Protein AF-A0A6A6R5G8-F1 (afdb_monomer_lite)

Foldseek 3Di:
DDDDQDDLVCLVVLQAFLLGGPPDPPPPPPDPVCPRRSGRDHSVCSQQVDPPHPDADPVPHPVVVQVVDDPVPHFFDPVLLVVVCVVQLVVLVPDDPVCSVVSVVCPDPVNSRVVRVVVVVVCCVCQPVVSVNVPPDDDPPPDDPPDDDDDDDDDDDDDDDDDD

Secondary structure (DSSP, 8-state):
-PPPPPPHHHHHTT-EETTEE---GGG----GGGTTTTSBPPHHHHHHSSTTPPP--SSS-GGGGGGG--GGGPPPPHHHHHHHHHHHHHHHHHS-HHHHHHHHHTS-HHHHHHHHHHHHHHHHHHH-TTSTTTTS----------------------------

InterPro domains:
  IPR022793 RNA polymerase I-specific transcription initiation factor Rrn10 [PF05234] (75-127)
  IPR022793 RNA polymerase I-specific transcription initiation factor Rrn10 [PTHR28054] (2-143)

Organism: NCBI:txid390894

Radius of gyration: 32.47 Å; chains: 1; bounding box: 85×97×60 Å

Structure (mmCIF, N/CA/C/O backbone):
data_AF-A0A6A6R5G8-F1
#
_entry.id   AF-A0A6A6R5G8-F1
#
loop_
_atom_site.group_PDB
_atom_site.id
_atom_site.type_symbol
_atom_site.label_atom_id
_atom_site.label_alt_id
_atom_site.label_comp_id
_atom_site.label_asym_id
_atom_site.label_entity_id
_atom_site.label_seq_id
_atom_site.pdbx_PDB_ins_code
_atom_site.Cartn_x
_atom_site.Cartn_y
_atom_site.Cartn_z
_atom_site.occupancy
_atom_site.B_iso_or_equiv
_atom_site.auth_seq_id
_atom_site.auth_comp_id
_atom_site.auth_asym_id
_atom_site.auth_atom_id
_atom_site.pdbx_PDB_model_num
ATOM 1 N N . MET A 1 1 ? 31.074 -1.886 -13.622 1.00 46.88 1 MET A N 1
ATOM 2 C CA . MET A 1 1 ? 29.634 -2.242 -13.643 1.00 46.88 1 MET A CA 1
ATOM 3 C C . MET A 1 1 ? 29.044 -2.024 -12.253 1.00 46.88 1 MET A C 1
ATOM 5 O O . MET A 1 1 ? 29.533 -2.622 -11.303 1.00 46.88 1 MET A O 1
ATOM 9 N N . ARG A 1 2 ? 28.052 -1.137 -12.105 1.00 58.53 2 ARG A N 1
ATOM 10 C CA . ARG A 1 2 ? 27.391 -0.841 -10.820 1.00 58.53 2 ARG A CA 1
ATOM 11 C C . ARG A 1 2 ? 26.361 -1.940 -10.532 1.00 58.53 2 ARG A C 1
ATOM 13 O O . ARG A 1 2 ? 25.436 -2.115 -11.317 1.00 58.53 2 ARG A O 1
ATOM 20 N N . LYS A 1 3 ? 26.533 -2.703 -9.449 1.00 66.06 3 LYS A N 1
ATOM 21 C CA . LYS A 1 3 ? 25.551 -3.721 -9.035 1.00 66.06 3 LYS A CA 1
ATOM 22 C C . LYS A 1 3 ? 24.295 -3.011 -8.507 1.00 66.06 3 LYS A C 1
ATOM 24 O O . LYS A 1 3 ? 24.414 -2.100 -7.686 1.00 66.06 3 LYS A O 1
ATOM 29 N N . ARG A 1 4 ? 23.107 -3.385 -9.002 1.00 78.44 4 ARG A N 1
ATOM 30 C CA . ARG A 1 4 ? 21.819 -2.863 -8.509 1.00 78.44 4 ARG A CA 1
ATOM 31 C C . ARG A 1 4 ? 21.686 -3.219 -7.025 1.00 78.44 4 ARG A C 1
ATOM 33 O O . ARG A 1 4 ? 21.938 -4.360 -6.651 1.00 78.44 4 ARG A O 1
ATOM 40 N N . ARG A 1 5 ? 21.314 -2.248 -6.187 1.00 80.31 5 ARG A N 1
ATOM 41 C CA . ARG A 1 5 ? 21.006 -2.497 -4.770 1.00 80.31 5 ARG A CA 1
ATOM 42 C C . ARG A 1 5 ? 19.589 -3.060 -4.672 1.00 80.31 5 ARG A C 1
ATOM 44 O O . ARG A 1 5 ? 18.698 -2.555 -5.354 1.00 80.31 5 ARG A O 1
ATOM 51 N N . ALA A 1 6 ? 19.413 -4.100 -3.861 1.00 81.31 6 ALA A N 1
ATOM 52 C CA . ALA A 1 6 ? 18.096 -4.613 -3.499 1.00 81.31 6 ALA A CA 1
ATOM 53 C C . ALA A 1 6 ? 17.274 -3.507 -2.832 1.00 81.31 6 ALA A C 1
ATOM 55 O O . ALA A 1 6 ? 17.795 -2.783 -1.982 1.00 81.31 6 ALA A O 1
ATOM 56 N N . THR A 1 7 ? 16.019 -3.358 -3.248 1.00 84.38 7 THR A N 1
ATOM 57 C CA . THR A 1 7 ? 15.066 -2.443 -2.613 1.00 84.38 7 THR A CA 1
ATOM 58 C C . THR A 1 7 ? 14.120 -3.217 -1.698 1.00 84.38 7 THR A C 1
ATOM 60 O O . THR A 1 7 ? 13.998 -4.439 -1.799 1.00 84.38 7 THR A O 1
ATOM 63 N N . LEU A 1 8 ? 13.406 -2.500 -0.826 1.00 83.19 8 LEU A N 1
ATOM 64 C CA . LEU A 1 8 ? 12.354 -3.084 0.010 1.00 83.19 8 LEU A CA 1
ATOM 65 C C . LEU A 1 8 ? 11.291 -3.804 -0.836 1.00 83.19 8 LEU A C 1
ATOM 67 O O . LEU A 1 8 ? 10.851 -4.896 -0.493 1.00 83.19 8 LEU A O 1
ATOM 71 N N . TYR A 1 9 ? 10.942 -3.228 -1.989 1.00 82.88 9 TYR A N 1
ATOM 72 C CA . TYR A 1 9 ? 10.008 -3.829 -2.939 1.00 82.88 9 TYR A CA 1
ATOM 73 C C . TYR A 1 9 ? 10.505 -5.178 -3.477 1.00 82.88 9 TYR A C 1
ATOM 75 O O . TYR A 1 9 ? 9.740 -6.138 -3.591 1.00 82.88 9 TYR A O 1
ATOM 83 N N . ASP A 1 10 ? 11.802 -5.287 -3.779 1.00 87.19 10 ASP A N 1
ATOM 84 C CA . ASP A 1 10 ? 12.384 -6.552 -4.226 1.00 87.19 10 ASP A CA 1
ATOM 85 C C . ASP A 1 10 ? 12.307 -7.625 -3.112 1.00 87.19 10 ASP A C 1
ATOM 87 O O . ASP A 1 10 ? 12.121 -8.805 -3.410 1.00 87.19 10 ASP A O 1
ATOM 91 N N . ALA A 1 11 ? 12.382 -7.231 -1.834 1.00 88.12 11 ALA A N 1
ATOM 92 C CA . ALA A 1 11 ? 12.198 -8.127 -0.686 1.00 88.12 11 ALA A CA 1
ATOM 93 C C . ALA A 1 11 ? 10.739 -8.595 -0.544 1.00 88.12 11 ALA A C 1
ATOM 95 O O . ALA A 1 11 ? 10.478 -9.793 -0.461 1.00 88.12 11 ALA A O 1
ATOM 96 N N . VAL A 1 12 ? 9.781 -7.659 -0.597 1.00 85.25 12 VAL A N 1
ATOM 97 C CA . VAL A 1 12 ? 8.334 -7.944 -0.509 1.00 85.25 12 VAL A CA 1
ATOM 98 C C . VAL A 1 12 ? 7.880 -8.881 -1.632 1.00 85.25 12 VAL A C 1
ATOM 100 O O . VAL A 1 12 ? 7.082 -9.785 -1.412 1.00 85.25 12 VAL A O 1
ATOM 103 N N . THR A 1 13 ? 8.438 -8.721 -2.832 1.00 84.75 13 THR A N 1
ATOM 104 C CA . THR A 1 13 ? 8.148 -9.594 -3.982 1.00 84.75 13 THR A CA 1
ATOM 105 C C . THR A 1 13 ? 8.911 -10.926 -3.959 1.00 84.75 13 THR A C 1
ATOM 107 O O . THR A 1 13 ? 8.787 -11.722 -4.892 1.00 84.75 13 THR A O 1
ATOM 110 N N . GLY A 1 14 ? 9.712 -11.184 -2.919 1.00 84.50 14 GLY A N 1
ATOM 111 C CA . GLY A 1 14 ? 10.485 -12.415 -2.747 1.00 84.50 14 GLY A CA 1
ATOM 112 C C . GLY A 1 14 ? 11.642 -12.579 -3.737 1.00 84.50 14 GLY A C 1
ATOM 113 O O . GLY A 1 14 ? 12.091 -13.700 -3.976 1.00 84.50 14 GLY A O 1
ATOM 114 N N . ARG A 1 15 ? 12.115 -11.480 -4.339 1.00 84.50 15 ARG A N 1
ATOM 115 C CA . ARG A 1 15 ? 13.158 -11.467 -5.380 1.00 84.50 15 ARG A CA 1
ATOM 116 C C . ARG A 1 15 ? 14.579 -11.352 -4.832 1.00 84.50 15 ARG A C 1
ATOM 118 O O . ARG A 1 15 ? 15.533 -11.319 -5.610 1.00 84.50 15 ARG A O 1
ATOM 125 N N . VAL A 1 16 ? 14.734 -11.257 -3.516 1.00 87.06 16 VAL A N 1
ATOM 126 C CA . VAL A 1 16 ? 16.022 -11.043 -2.846 1.00 87.06 16 VAL A CA 1
ATOM 127 C C . VAL A 1 16 ? 16.235 -12.145 -1.828 1.00 87.06 16 VAL A C 1
ATOM 129 O O . VAL A 1 16 ? 15.343 -12.473 -1.055 1.00 87.06 16 VAL A O 1
ATOM 132 N N . THR A 1 17 ? 17.432 -12.709 -1.839 1.00 85.69 17 THR A N 1
ATOM 133 C CA . THR A 1 17 ? 17.903 -13.738 -0.912 1.00 85.69 17 THR A CA 1
ATOM 134 C C . THR A 1 17 ? 19.267 -13.321 -0.375 1.00 85.69 17 THR A C 1
ATOM 136 O O . THR A 1 17 ? 19.875 -12.380 -0.892 1.00 85.69 17 THR A O 1
ATOM 139 N N . ASP A 1 18 ? 19.780 -14.036 0.621 1.00 78.75 18 ASP A N 1
ATOM 140 C CA . ASP A 1 18 ? 21.135 -13.812 1.140 1.00 78.75 18 ASP A CA 1
ATOM 141 C C . ASP A 1 18 ? 22.212 -14.023 0.054 1.00 78.75 18 ASP A C 1
ATOM 143 O O . ASP A 1 18 ? 23.212 -13.313 -0.012 1.00 78.75 18 ASP A O 1
ATOM 147 N N . ALA A 1 19 ? 21.948 -14.925 -0.901 1.00 75.75 19 ALA A N 1
ATOM 148 C CA . ALA A 1 19 ? 22.789 -15.145 -2.080 1.00 75.75 19 ALA A CA 1
ATOM 149 C C . ALA A 1 19 ? 22.674 -14.046 -3.165 1.00 75.75 19 ALA A C 1
ATOM 151 O O . ALA A 1 19 ? 23.368 -14.111 -4.184 1.00 75.75 19 ALA A O 1
ATOM 152 N N . GLY A 1 20 ? 21.812 -13.041 -2.973 1.00 78.25 20 GLY A N 1
ATOM 153 C CA . GLY A 1 20 ? 21.559 -11.947 -3.911 1.00 78.25 20 GLY A CA 1
ATOM 154 C C . GLY A 1 20 ? 20.177 -12.002 -4.571 1.00 78.25 20 GLY A C 1
ATOM 155 O O . GLY A 1 20 ? 19.236 -12.608 -4.054 1.00 78.25 20 GLY A O 1
ATOM 156 N N . PHE A 1 21 ? 20.035 -11.330 -5.718 1.00 81.00 21 PHE A N 1
ATOM 157 C CA . PHE A 1 21 ? 18.788 -11.333 -6.490 1.00 81.00 21 PHE A CA 1
ATOM 158 C C . PHE A 1 21 ? 18.485 -12.730 -7.041 1.00 81.00 21 PHE A C 1
ATOM 160 O O . PHE A 1 21 ? 19.355 -13.376 -7.625 1.00 81.00 21 PHE A O 1
ATOM 167 N N . THR A 1 22 ? 17.237 -13.175 -6.916 1.00 73.94 22 THR A N 1
ATOM 168 C CA . THR A 1 22 ? 16.779 -14.439 -7.495 1.00 73.94 22 THR A CA 1
ATOM 169 C C . THR A 1 22 ? 16.683 -14.292 -9.013 1.00 73.94 22 THR A C 1
ATOM 171 O O . THR A 1 22 ? 15.678 -13.818 -9.542 1.00 73.94 22 THR A O 1
ATOM 174 N N . VAL A 1 23 ? 17.738 -14.675 -9.728 1.00 62.03 23 VAL A N 1
ATOM 175 C CA . VAL A 1 23 ? 17.725 -14.776 -11.191 1.00 62.03 23 VAL A CA 1
ATOM 176 C C . VAL A 1 23 ? 17.304 -16.201 -11.545 1.00 62.03 23 VAL A C 1
ATOM 178 O O . VAL A 1 23 ? 18.119 -17.115 -11.536 1.00 62.03 23 VAL A O 1
ATOM 181 N N . ASP A 1 24 ? 16.005 -16.372 -11.788 1.00 56.06 24 ASP A N 1
ATOM 182 C CA . ASP A 1 24 ? 15.333 -17.600 -12.221 1.00 56.06 24 ASP A CA 1
ATOM 183 C C . ASP A 1 24 ? 15.436 -18.854 -11.333 1.00 56.06 24 ASP A C 1
ATOM 185 O O . ASP A 1 24 ? 16.475 -19.281 -10.832 1.00 56.06 24 ASP A O 1
ATOM 189 N N . LYS A 1 25 ? 14.296 -19.547 -11.211 1.00 52.12 25 LYS A N 1
ATOM 190 C CA . LYS A 1 25 ? 14.141 -20.809 -10.461 1.00 52.12 25 LYS A CA 1
ATOM 191 C C . LYS A 1 25 ? 15.023 -21.960 -10.993 1.00 52.12 25 LYS A C 1
ATOM 193 O O . LYS A 1 25 ? 15.099 -22.999 -10.338 1.00 52.12 25 LYS A O 1
ATOM 198 N N . ALA A 1 26 ? 15.676 -21.792 -12.146 1.00 49.97 26 ALA A N 1
ATOM 199 C CA . ALA A 1 26 ? 16.344 -22.848 -12.906 1.00 49.97 26 ALA A CA 1
ATOM 200 C C . ALA A 1 26 ? 17.747 -23.238 -12.401 1.00 49.97 26 ALA A C 1
ATOM 202 O O . ALA A 1 26 ? 18.229 -24.316 -12.737 1.00 49.97 26 ALA A O 1
ATOM 203 N N . THR A 1 27 ? 18.405 -22.425 -11.566 1.00 51.84 27 THR A N 1
ATOM 204 C CA . THR A 1 27 ? 19.783 -22.701 -11.100 1.00 51.84 27 THR A CA 1
ATOM 205 C C . THR A 1 27 ? 19.877 -23.075 -9.617 1.00 51.84 27 THR A C 1
ATOM 207 O O . THR A 1 27 ? 20.955 -23.004 -9.025 1.00 51.84 27 THR A O 1
ATOM 210 N N . ARG A 1 28 ? 18.771 -23.534 -9.002 1.00 55.47 28 ARG A N 1
ATOM 211 C CA . ARG A 1 28 ? 18.766 -24.069 -7.627 1.00 55.47 28 ARG A CA 1
ATOM 212 C C . ARG A 1 28 ? 19.681 -25.296 -7.539 1.00 55.47 28 ARG A C 1
ATOM 214 O O . ARG A 1 28 ? 19.262 -26.423 -7.804 1.00 55.47 28 ARG A O 1
ATOM 221 N N . ARG A 1 29 ? 20.950 -25.090 -7.173 1.00 52.44 29 ARG A N 1
ATOM 222 C CA . ARG A 1 29 ? 21.890 -26.182 -6.904 1.00 52.44 29 ARG A CA 1
ATOM 223 C C . ARG A 1 29 ? 21.343 -27.017 -5.743 1.00 52.44 29 ARG A C 1
ATOM 225 O O . ARG A 1 29 ? 21.059 -26.490 -4.674 1.00 52.44 29 ARG A O 1
ATOM 232 N N . LYS A 1 30 ? 21.211 -28.327 -5.973 1.00 49.12 30 LYS A N 1
ATOM 233 C CA . LYS A 1 30 ? 20.718 -29.372 -5.051 1.00 49.12 30 LYS A CA 1
ATOM 234 C C . LYS A 1 30 ? 21.620 -29.607 -3.818 1.00 49.12 30 LYS A C 1
ATOM 236 O O . LYS A 1 30 ? 21.701 -30.732 -3.336 1.00 49.12 30 LYS A O 1
ATOM 241 N N . HIS A 1 31 ? 22.323 -28.598 -3.300 1.00 49.19 31 HIS A N 1
ATOM 242 C CA . HIS A 1 31 ? 23.130 -28.775 -2.093 1.00 49.19 31 HIS A CA 1
ATOM 243 C C . HIS A 1 31 ? 22.279 -28.502 -0.846 1.00 49.19 31 HIS A C 1
ATOM 245 O O . HIS A 1 31 ? 21.663 -27.449 -0.707 1.00 49.19 31 HIS A O 1
ATOM 251 N N . ARG A 1 32 ? 22.195 -29.495 0.044 1.00 49.31 32 ARG A N 1
ATOM 252 C CA . ARG A 1 32 ? 21.288 -29.524 1.205 1.00 49.31 32 ARG A CA 1
ATOM 253 C C . ARG A 1 32 ? 21.610 -28.445 2.250 1.00 49.31 32 ARG A C 1
ATOM 255 O O . ARG A 1 32 ? 20.688 -28.028 2.947 1.00 49.31 32 ARG A O 1
ATOM 262 N N . ASP A 1 33 ? 22.847 -27.947 2.265 1.00 54.09 33 ASP A N 1
ATOM 263 C CA . ASP A 1 33 ? 23.338 -26.975 3.256 1.00 54.09 33 ASP A CA 1
ATOM 264 C C . ASP A 1 33 ? 23.171 -25.502 2.849 1.00 54.09 33 ASP A C 1
ATOM 266 O O . ASP A 1 33 ? 23.384 -24.614 3.663 1.00 54.09 33 ASP A O 1
ATOM 270 N N . THR A 1 34 ? 22.734 -25.203 1.620 1.00 57.03 34 THR A N 1
ATOM 271 C CA . THR A 1 34 ? 22.503 -23.818 1.154 1.00 57.03 34 THR A CA 1
ATOM 272 C C . THR A 1 34 ? 21.029 -23.407 1.161 1.00 57.03 34 THR A C 1
ATOM 274 O O . THR A 1 34 ? 20.682 -22.341 0.657 1.00 57.03 34 THR A O 1
ATOM 277 N N . LYS A 1 35 ? 20.132 -24.210 1.754 1.00 58.72 35 LYS A N 1
ATOM 278 C CA . LYS A 1 35 ? 18.683 -23.925 1.770 1.00 58.72 35 LYS A CA 1
ATOM 279 C C . LYS A 1 35 ? 18.335 -22.566 2.389 1.00 58.72 35 LYS A C 1
ATOM 281 O O . LYS A 1 35 ? 17.419 -21.918 1.896 1.00 58.72 35 LYS A O 1
ATOM 286 N N . GLN A 1 36 ? 19.070 -22.130 3.416 1.00 61.75 36 GLN A N 1
ATOM 287 C CA . GLN A 1 36 ? 18.886 -20.807 4.030 1.00 61.75 36 GLN A CA 1
ATOM 288 C C . GLN A 1 36 ? 19.342 -19.663 3.116 1.00 61.75 36 GLN A C 1
ATOM 290 O O . GLN A 1 36 ? 18.650 -18.656 3.032 1.00 61.75 36 GLN A O 1
ATOM 295 N N . ALA A 1 37 ? 20.436 -19.834 2.367 1.00 62.91 37 ALA A N 1
ATOM 296 C CA . ALA A 1 37 ? 20.972 -18.785 1.497 1.00 62.91 37 ALA A CA 1
ATOM 297 C C . ALA A 1 37 ? 20.041 -18.431 0.319 1.00 62.91 37 ALA A C 1
ATOM 299 O O . ALA A 1 37 ? 20.140 -17.342 -0.242 1.00 62.91 37 ALA A O 1
ATOM 300 N N . TYR A 1 38 ? 19.131 -19.343 -0.042 1.00 68.38 38 TYR A N 1
ATOM 301 C CA . TYR A 1 38 ? 18.130 -19.158 -1.098 1.00 68.38 38 TYR A CA 1
ATOM 302 C C . TYR A 1 38 ? 16.718 -18.867 -0.570 1.00 68.38 38 TYR A C 1
ATOM 304 O O . TYR A 1 38 ? 15.782 -18.772 -1.369 1.00 68.38 38 TYR A O 1
ATOM 312 N N . ALA A 1 39 ? 16.537 -18.758 0.749 1.00 81.19 39 ALA A N 1
ATOM 313 C CA . ALA A 1 39 ? 15.269 -18.317 1.312 1.00 81.19 39 ALA A CA 1
ATOM 314 C C . ALA A 1 39 ? 15.082 -16.817 1.015 1.00 81.19 39 ALA A C 1
ATOM 316 O O . ALA A 1 39 ? 16.038 -16.052 1.187 1.00 81.19 39 ALA A O 1
ATOM 317 N N . PRO A 1 40 ? 13.895 -16.384 0.545 1.00 85.50 40 PRO A N 1
ATOM 318 C CA . PRO A 1 40 ? 13.612 -14.967 0.367 1.00 85.50 40 PRO A CA 1
ATOM 319 C C . PRO A 1 40 ? 13.823 -14.208 1.675 1.00 85.50 40 PRO A C 1
ATOM 321 O O . PRO A 1 40 ? 13.292 -14.607 2.712 1.00 85.50 40 PRO A O 1
ATOM 324 N N . LEU A 1 41 ? 14.608 -13.134 1.616 1.00 87.31 41 LEU A N 1
ATOM 325 C CA . LEU A 1 41 ? 14.818 -12.253 2.756 1.00 87.31 41 LEU A CA 1
ATOM 326 C C . LEU A 1 41 ? 13.532 -11.491 3.051 1.00 87.31 41 LEU A C 1
ATOM 328 O O . LEU A 1 41 ? 12.864 -10.989 2.142 1.00 87.31 41 LEU A O 1
ATOM 332 N N . ARG A 1 42 ? 13.210 -11.372 4.336 1.00 87.06 42 ARG A N 1
ATOM 333 C CA . ARG A 1 42 ? 12.096 -10.540 4.783 1.00 87.06 42 ARG A CA 1
ATOM 334 C C . ARG A 1 42 ? 12.423 -9.055 4.582 1.00 87.06 42 ARG A C 1
ATOM 336 O O . ARG A 1 42 ? 13.599 -8.681 4.553 1.00 87.06 42 ARG A O 1
ATOM 343 N N . PRO A 1 43 ? 11.409 -8.179 4.506 1.00 87.56 43 PRO A N 1
ATOM 344 C CA . PRO A 1 43 ? 11.652 -6.755 4.298 1.00 87.56 43 PRO A CA 1
ATOM 345 C C . PRO A 1 43 ? 12.476 -6.118 5.431 1.00 87.56 43 PRO A C 1
ATOM 347 O O . PRO A 1 43 ? 13.371 -5.321 5.156 1.00 87.56 43 PRO A O 1
ATOM 350 N N . ASP A 1 44 ? 12.267 -6.531 6.685 1.00 86.75 44 ASP A N 1
ATOM 351 C CA . ASP A 1 44 ? 13.068 -6.058 7.819 1.00 86.75 44 ASP A CA 1
ATOM 352 C C . ASP A 1 44 ? 14.527 -6.534 7.744 1.00 86.75 44 ASP A C 1
ATOM 354 O O . ASP A 1 44 ? 15.448 -5.778 8.040 1.00 86.75 44 ASP A O 1
ATOM 358 N N . GLU A 1 45 ? 14.776 -7.754 7.268 1.00 85.88 45 GLU A N 1
ATOM 359 C CA . GLU A 1 45 ? 16.142 -8.240 7.059 1.00 85.88 45 GLU A CA 1
ATOM 360 C C . GLU A 1 45 ? 16.876 -7.434 5.982 1.00 85.88 45 GLU A C 1
ATOM 362 O O . GLU A 1 45 ? 18.060 -7.150 6.133 1.00 85.88 45 GLU A O 1
ATOM 367 N N . VAL A 1 46 ? 16.190 -7.020 4.914 1.00 85.94 46 VAL A N 1
ATOM 368 C CA . VAL A 1 46 ? 16.794 -6.185 3.862 1.00 85.94 46 VAL A CA 1
ATOM 369 C C . VAL A 1 46 ? 17.118 -4.777 4.366 1.00 85.94 46 VAL A C 1
ATOM 371 O O . VAL A 1 46 ? 18.139 -4.214 3.968 1.00 85.94 46 VAL A O 1
ATOM 374 N N . LEU A 1 47 ? 16.296 -4.220 5.258 1.00 83.50 47 LEU A N 1
ATOM 375 C CA . LEU A 1 47 ? 16.551 -2.915 5.870 1.00 83.50 47 LEU A CA 1
ATOM 376 C C . LEU A 1 47 ? 17.705 -2.963 6.877 1.00 83.50 47 LEU A C 1
ATOM 378 O O . LEU A 1 47 ? 18.564 -2.082 6.854 1.00 83.50 47 LEU A O 1
ATOM 382 N N . TYR A 1 48 ? 17.744 -3.995 7.728 1.00 84.75 48 TYR A N 1
ATOM 383 C CA . TYR A 1 48 ? 18.612 -4.012 8.910 1.00 84.75 48 TYR A CA 1
ATOM 384 C C . TYR A 1 48 ? 19.852 -4.917 8.816 1.00 84.75 48 TYR A C 1
ATOM 386 O O . TYR A 1 48 ? 20.731 -4.807 9.662 1.00 84.75 48 TYR A O 1
ATOM 394 N N . LYS A 1 49 ? 19.997 -5.779 7.796 1.00 79.94 49 LYS A N 1
ATOM 395 C CA . LYS A 1 49 ? 21.246 -6.552 7.583 1.00 79.94 49 LYS A CA 1
ATOM 396 C C . LYS A 1 49 ? 22.321 -5.788 6.800 1.00 79.94 49 LYS A C 1
ATOM 398 O O . LYS A 1 49 ? 23.423 -6.297 6.605 1.00 79.94 49 LYS A O 1
ATOM 403 N N . GLY A 1 50 ? 22.015 -4.592 6.295 1.00 76.56 50 GLY A N 1
ATOM 404 C CA . GLY A 1 50 ? 22.969 -3.790 5.530 1.00 76.56 50 GLY A CA 1
ATOM 405 C C . GLY A 1 50 ? 24.125 -3.276 6.393 1.00 76.56 50 GLY A C 1
ATOM 406 O O . GLY A 1 50 ? 23.931 -2.927 7.549 1.00 76.56 50 GLY A O 1
ATOM 407 N N . SER A 1 51 ? 25.321 -3.131 5.810 1.00 73.69 51 SER A N 1
ATOM 408 C CA . SER A 1 51 ? 26.540 -2.673 6.511 1.00 73.69 51 SER A CA 1
ATOM 409 C C . SER A 1 51 ? 26.466 -1.265 7.130 1.00 73.69 51 SER A C 1
ATOM 411 O O . SER A 1 51 ? 27.421 -0.841 7.764 1.00 73.69 51 SER A O 1
ATOM 413 N N . ASN A 1 52 ? 25.374 -0.529 6.909 1.00 77.00 52 ASN A N 1
ATOM 414 C CA . ASN A 1 52 ? 25.116 0.803 7.464 1.00 77.00 52 ASN A CA 1
ATOM 415 C C . ASN A 1 52 ? 23.684 0.905 8.020 1.00 77.00 52 ASN A C 1
ATOM 417 O O . ASN A 1 52 ? 23.050 1.957 7.932 1.00 77.00 52 ASN A O 1
ATOM 421 N N . ALA A 1 53 ? 23.128 -0.221 8.468 1.00 81.56 53 ALA A N 1
ATOM 422 C CA . ALA A 1 53 ? 21.841 -0.233 9.138 1.00 81.56 53 ALA A CA 1
ATOM 423 C C . ALA A 1 53 ? 21.981 0.380 10.543 1.00 81.56 53 ALA A C 1
ATOM 425 O O . ALA A 1 53 ? 22.960 0.079 11.226 1.00 81.56 53 ALA A O 1
ATOM 426 N N . PRO A 1 54 ? 21.030 1.222 10.981 1.00 81.81 54 PRO A N 1
ATOM 427 C CA . PRO A 1 54 ? 20.962 1.663 12.368 1.00 81.81 54 PRO A CA 1
ATOM 428 C C . PRO A 1 54 ? 20.808 0.477 13.326 1.00 81.81 54 PRO A C 1
ATOM 430 O O . PRO A 1 54 ? 20.148 -0.510 12.985 1.00 81.81 54 PRO A O 1
ATOM 433 N N . ASP A 1 55 ? 21.362 0.608 14.532 1.00 82.69 55 ASP A N 1
ATOM 434 C CA . ASP A 1 55 ? 21.154 -0.366 15.602 1.00 82.69 55 ASP A CA 1
ATOM 435 C C . ASP A 1 55 ? 19.660 -0.467 15.933 1.00 82.69 55 ASP A C 1
ATOM 437 O O . ASP A 1 55 ? 18.978 0.535 16.168 1.00 82.69 55 ASP A O 1
ATOM 441 N N . ARG A 1 56 ? 19.140 -1.697 15.922 1.00 82.31 56 ARG A N 1
ATOM 442 C CA . ARG A 1 56 ? 17.727 -1.990 16.169 1.00 82.31 56 ARG A CA 1
ATOM 443 C C . ARG A 1 56 ? 17.561 -2.500 17.593 1.00 82.31 56 ARG A C 1
ATOM 445 O O . ARG A 1 56 ? 18.040 -3.583 17.922 1.00 82.31 56 ARG A O 1
ATOM 452 N N . PHE A 1 57 ? 16.841 -1.740 18.406 1.00 83.44 57 PHE A N 1
ATOM 453 C CA . PHE A 1 57 ? 16.431 -2.141 19.750 1.00 83.44 57 PHE A CA 1
ATOM 454 C C . PHE A 1 57 ? 14.964 -2.567 19.729 1.00 83.44 57 PHE A C 1
ATOM 456 O O . PHE A 1 57 ? 14.178 -2.030 18.948 1.00 83.44 57 PHE A O 1
ATOM 463 N N . ALA A 1 58 ? 14.588 -3.540 20.560 1.00 80.19 58 ALA A N 1
ATOM 464 C CA . ALA A 1 58 ? 13.218 -4.054 20.584 1.00 80.19 58 ALA A CA 1
ATOM 465 C C . ALA A 1 58 ? 12.220 -2.997 21.090 1.00 80.19 58 ALA A C 1
ATOM 467 O O . ALA A 1 58 ? 11.060 -2.987 20.689 1.00 80.19 58 ALA A O 1
ATOM 468 N N . GLU A 1 59 ? 12.687 -2.094 21.947 1.00 79.69 59 GLU A N 1
ATOM 469 C CA . GLU A 1 59 ? 11.911 -1.051 22.610 1.00 79.69 59 GLU A CA 1
ATOM 470 C C . GLU A 1 59 ? 11.606 0.137 21.687 1.00 79.69 59 GLU A C 1
ATOM 472 O O . GLU A 1 59 ? 10.562 0.771 21.821 1.00 79.69 59 GLU A O 1
ATOM 477 N N . THR A 1 60 ? 12.504 0.443 20.746 1.00 81.25 60 THR A N 1
ATOM 478 C CA . THR A 1 60 ? 12.406 1.593 19.827 1.00 81.25 60 THR A CA 1
ATOM 479 C C . THR A 1 60 ? 12.292 1.167 18.365 1.00 81.25 60 THR A C 1
ATOM 481 O O . THR A 1 60 ? 12.623 1.927 17.453 1.00 81.25 60 THR A O 1
ATOM 484 N N . ASP A 1 61 ? 11.817 -0.057 18.126 1.00 83.31 61 ASP A N 1
ATOM 485 C CA . ASP A 1 61 ? 11.733 -0.636 16.791 1.00 83.31 61 ASP A CA 1
ATOM 486 C C . ASP A 1 61 ? 10.723 0.104 15.899 1.00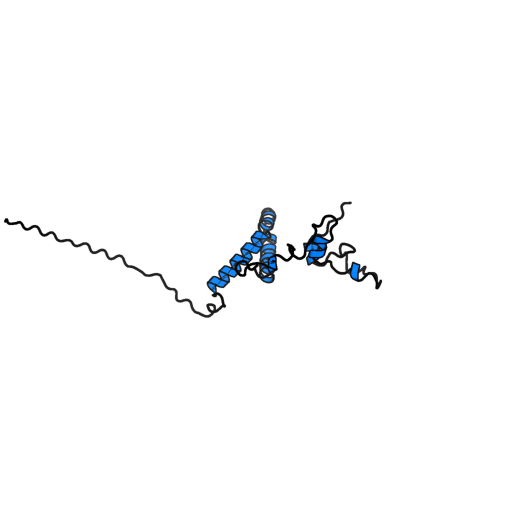 83.31 61 ASP A C 1
ATOM 488 O O . ASP A 1 61 ? 9.518 -0.163 15.906 1.00 83.31 61 ASP A O 1
ATOM 492 N N . GLN A 1 62 ? 11.234 1.028 15.085 1.00 83.19 62 GLN A N 1
ATOM 493 C CA . GLN A 1 62 ? 10.426 1.846 14.183 1.00 83.19 62 GLN A CA 1
ATOM 494 C C . GLN A 1 62 ? 9.715 1.013 13.105 1.00 83.19 62 GLN A C 1
ATOM 496 O O . GLN A 1 62 ? 8.663 1.416 12.613 1.00 83.19 62 GLN A O 1
ATOM 501 N N . TYR A 1 63 ? 10.237 -0.166 12.751 1.00 83.94 63 TYR A N 1
ATOM 502 C CA . TYR A 1 63 ? 9.660 -1.003 11.696 1.00 83.94 63 TYR A CA 1
ATOM 503 C C . TYR A 1 63 ? 8.242 -1.491 12.033 1.00 83.94 63 TYR A C 1
ATOM 505 O O . TYR A 1 63 ? 7.373 -1.565 11.164 1.00 83.94 63 TYR A O 1
ATOM 513 N N . PHE A 1 64 ? 7.979 -1.790 13.307 1.00 83.94 64 PHE A N 1
ATOM 514 C CA . PHE A 1 64 ? 6.663 -2.221 13.785 1.00 83.94 64 PHE A CA 1
ATOM 515 C C . PHE A 1 64 ? 5.854 -1.091 14.436 1.00 83.94 64 PHE A C 1
ATOM 517 O O . PHE A 1 64 ? 4.878 -1.371 15.132 1.00 83.94 64 PHE A O 1
ATOM 524 N N . ALA A 1 65 ? 6.193 0.177 14.167 1.00 86.12 65 ALA A N 1
ATOM 525 C CA . ALA A 1 65 ? 5.498 1.334 14.737 1.00 86.12 65 ALA A CA 1
ATOM 526 C C . ALA A 1 65 ? 3.979 1.328 14.476 1.00 86.12 65 ALA A C 1
ATOM 528 O O . ALA A 1 65 ? 3.218 1.783 15.328 1.00 86.12 65 ALA A O 1
ATOM 529 N N . HIS A 1 66 ? 3.523 0.737 13.363 1.00 84.62 66 HIS A N 1
ATOM 530 C CA . HIS A 1 66 ? 2.094 0.610 13.044 1.00 84.62 66 HIS A CA 1
ATOM 531 C C . HIS A 1 66 ? 1.281 -0.140 14.114 1.00 84.62 66 HIS A C 1
ATOM 533 O O . HIS A 1 66 ? 0.084 0.086 14.243 1.00 84.62 66 HIS A O 1
ATOM 539 N N . ARG A 1 67 ? 1.908 -1.028 14.901 1.00 85.25 67 ARG A N 1
ATOM 540 C CA . ARG A 1 67 ? 1.224 -1.797 15.958 1.00 85.25 67 ARG A CA 1
ATOM 541 C C . ARG A 1 67 ? 0.852 -0.954 17.172 1.00 85.25 67 ARG A C 1
ATOM 543 O O . ARG A 1 67 ? -0.013 -1.353 17.941 1.00 85.25 67 ARG A O 1
ATOM 550 N N . ASN A 1 68 ? 1.518 0.183 17.336 1.00 87.00 68 ASN A N 1
ATOM 551 C CA . ASN A 1 68 ? 1.330 1.090 18.462 1.00 87.00 68 ASN A CA 1
ATOM 552 C C . ASN A 1 68 ? 0.465 2.301 18.078 1.00 87.00 68 ASN A C 1
ATOM 554 O O . ASN A 1 68 ? 0.409 3.275 18.828 1.00 87.00 68 ASN A O 1
ATOM 558 N N . LEU A 1 69 ? -0.177 2.271 16.904 1.00 87.19 69 LEU A N 1
ATOM 559 C CA . LEU A 1 69 ? -1.065 3.344 16.476 1.00 87.19 69 LEU A CA 1
ATOM 560 C C . LEU A 1 69 ? -2.324 3.380 17.360 1.00 87.19 69 LEU A C 1
ATOM 562 O O . LEU A 1 69 ? -2.907 2.330 17.645 1.00 87.19 69 LEU A O 1
ATOM 566 N N . PRO A 1 70 ? -2.776 4.575 17.781 1.00 89.25 70 PRO A N 1
ATOM 567 C CA . PRO A 1 70 ? -4.093 4.741 18.382 1.00 89.25 70 PRO A CA 1
ATOM 568 C C . PRO A 1 70 ? -5.186 4.217 17.447 1.00 89.25 70 PRO A C 1
ATOM 570 O O . PRO A 1 70 ? -5.072 4.345 16.230 1.00 89.25 70 PRO A O 1
ATOM 573 N N . SER A 1 71 ? -6.292 3.715 17.997 1.00 82.69 71 SER A N 1
ATOM 574 C CA . SER A 1 71 ? -7.427 3.217 17.199 1.00 82.69 71 SER A CA 1
ATOM 575 C C . SER A 1 71 ? -8.033 4.269 16.261 1.00 82.69 71 SER A C 1
ATOM 577 O O . SER A 1 71 ? -8.599 3.923 15.233 1.00 82.69 71 SER A O 1
ATOM 579 N N . GLN A 1 72 ? -7.888 5.552 16.598 1.00 81.62 72 GLN A N 1
ATOM 580 C CA . GLN A 1 72 ? -8.317 6.689 15.776 1.00 81.62 72 GLN A CA 1
ATOM 581 C C . GLN A 1 72 ? -7.401 6.956 14.570 1.00 81.62 72 GLN A C 1
ATOM 583 O O . GLN A 1 72 ? -7.782 7.697 13.674 1.00 81.62 72 GLN A O 1
ATOM 588 N N . LEU A 1 73 ? -6.192 6.390 14.566 1.00 84.38 73 LEU A N 1
ATOM 589 C CA . LEU A 1 73 ? -5.182 6.525 13.513 1.00 84.38 73 LEU A CA 1
ATOM 590 C C . LEU A 1 73 ? -4.891 5.163 12.871 1.00 84.38 73 LEU A C 1
ATOM 592 O O . LEU A 1 73 ? -3.754 4.878 12.490 1.00 84.38 73 LEU A O 1
ATOM 596 N N . ALA A 1 74 ? -5.904 4.296 12.808 1.00 86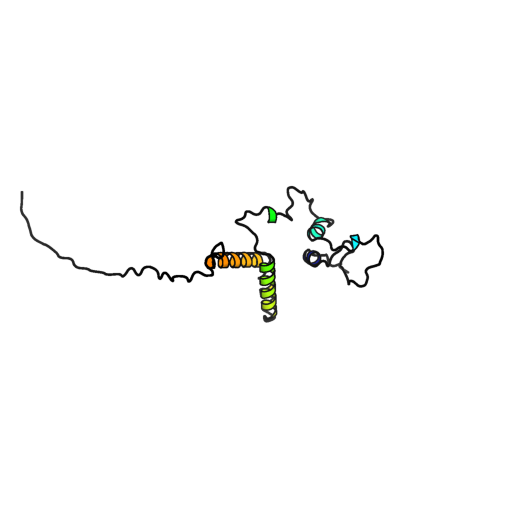.06 74 ALA A N 1
ATOM 597 C CA . ALA A 1 74 ? -5.785 3.015 12.136 1.00 86.06 74 ALA A CA 1
ATOM 598 C C . ALA A 1 74 ? -5.405 3.233 10.664 1.00 86.06 74 ALA A C 1
ATOM 600 O O . ALA A 1 74 ? -5.926 4.128 9.999 1.00 86.06 74 ALA A O 1
ATOM 601 N N . LEU A 1 75 ? -4.465 2.426 10.172 1.00 91.56 75 LEU A N 1
ATOM 602 C CA . LEU A 1 75 ? -4.127 2.435 8.754 1.00 91.56 75 LEU A CA 1
ATOM 603 C C . LEU A 1 75 ? -5.271 1.804 7.951 1.00 91.56 75 LEU A C 1
ATOM 605 O O . LEU A 1 75 ? -5.877 0.852 8.452 1.00 91.56 75 LEU A O 1
ATOM 609 N N . PRO A 1 76 ? -5.514 2.276 6.715 1.00 93.88 76 PRO A N 1
ATOM 610 C CA . PRO A 1 76 ? -6.477 1.643 5.827 1.00 93.88 76 PRO A CA 1
ATOM 611 C C . PRO A 1 76 ? -6.124 0.186 5.538 1.00 93.88 76 PRO A C 1
ATOM 613 O O . PRO A 1 76 ? -4.953 -0.212 5.605 1.00 93.88 76 PRO A O 1
ATOM 616 N N . ASP A 1 77 ? -7.132 -0.589 5.152 1.00 92.75 77 ASP A N 1
ATOM 617 C CA . ASP A 1 77 ? -6.962 -1.986 4.775 1.00 92.75 77 ASP A CA 1
ATOM 618 C C . ASP A 1 77 ? -5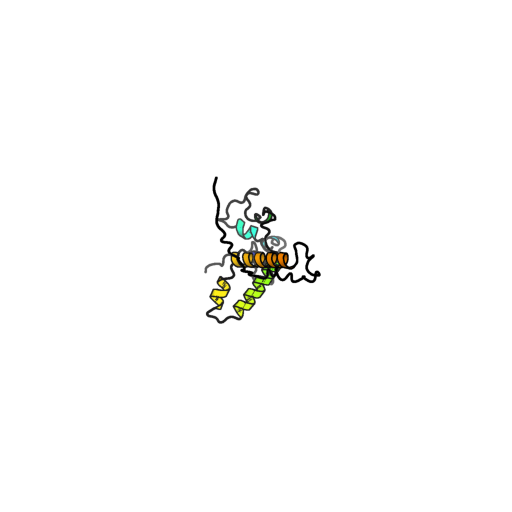.959 -2.157 3.617 1.00 92.75 77 ASP A C 1
ATOM 620 O O . ASP A 1 77 ? -5.961 -1.422 2.623 1.00 92.75 77 ASP A O 1
ATOM 624 N N . SER A 1 78 ? -5.071 -3.150 3.731 1.00 92.38 78 SER A N 1
ATOM 625 C CA . SER A 1 78 ? -4.004 -3.350 2.747 1.00 92.38 78 SER A CA 1
ATOM 626 C C . SER A 1 78 ? -4.529 -3.757 1.374 1.00 92.38 78 SER A C 1
ATOM 628 O O . SER A 1 78 ? -3.952 -3.354 0.361 1.00 92.38 78 SER A O 1
ATOM 630 N N . ASP A 1 79 ? -5.603 -4.544 1.328 1.00 95.56 79 ASP A N 1
ATOM 631 C CA . ASP A 1 79 ? -6.190 -5.014 0.076 1.00 95.56 79 ASP A CA 1
ATOM 632 C C . ASP A 1 79 ? -6.959 -3.877 -0.605 1.00 95.56 79 ASP A C 1
ATOM 634 O O . ASP A 1 79 ? -6.916 -3.748 -1.836 1.00 95.56 79 ASP A O 1
ATOM 638 N N . LEU A 1 80 ? -7.570 -2.982 0.179 1.00 95.69 80 LEU A N 1
ATOM 639 C CA . LEU A 1 80 ? -8.117 -1.722 -0.322 1.00 95.69 80 LEU A CA 1
ATOM 640 C C . LEU A 1 80 ? -7.023 -0.856 -0.963 1.00 95.69 80 LEU A C 1
ATOM 642 O O . LEU A 1 80 ? -7.161 -0.454 -2.121 1.00 95.69 80 LEU A O 1
ATOM 646 N N . LEU A 1 81 ? -5.913 -0.608 -0.260 1.00 95.75 81 LEU A N 1
ATOM 647 C CA . LEU A 1 81 ? -4.799 0.183 -0.801 1.00 95.75 81 LEU A CA 1
ATOM 648 C C . LEU A 1 81 ? -4.207 -0.455 -2.066 1.00 95.75 81 LEU A C 1
ATOM 650 O O . LEU A 1 81 ? -3.922 0.247 -3.039 1.00 95.75 81 LEU A O 1
ATOM 654 N N . ALA A 1 82 ? -4.065 -1.784 -2.095 1.00 93.81 82 ALA A N 1
ATOM 655 C CA . ALA A 1 82 ? -3.608 -2.511 -3.277 1.00 93.81 82 ALA A CA 1
ATOM 656 C C . ALA A 1 82 ? -4.570 -2.336 -4.463 1.00 93.81 82 ALA A C 1
ATOM 658 O O . ALA A 1 82 ? -4.124 -2.131 -5.596 1.00 93.81 82 ALA A O 1
ATOM 659 N N . SER A 1 83 ? -5.878 -2.364 -4.201 1.00 97.00 83 SER A N 1
ATOM 660 C CA . SER A 1 83 ? -6.925 -2.174 -5.209 1.00 97.00 83 SER A CA 1
ATOM 661 C C . SER A 1 83 ? -6.925 -0.751 -5.771 1.00 97.00 83 SER A C 1
ATOM 663 O O . SER A 1 83 ? -6.924 -0.576 -6.992 1.00 97.00 83 SER A O 1
ATOM 665 N N . ILE A 1 84 ? -6.835 0.265 -4.905 1.00 95.62 84 ILE A N 1
ATOM 666 C CA . ILE A 1 84 ? -6.719 1.678 -5.300 1.00 95.62 84 ILE A CA 1
ATOM 667 C C . ILE A 1 84 ? -5.461 1.884 -6.145 1.00 95.62 84 ILE A C 1
ATOM 669 O O . ILE A 1 84 ? -5.531 2.423 -7.250 1.00 95.62 84 ILE A O 1
ATOM 673 N N . HIS A 1 85 ? -4.308 1.410 -5.669 1.00 94.81 85 HIS A N 1
ATOM 674 C CA . HIS A 1 85 ? -3.050 1.549 -6.394 1.00 94.81 85 HIS A CA 1
ATOM 675 C C . HIS A 1 85 ? -3.102 0.856 -7.763 1.00 94.81 85 HIS A C 1
ATOM 677 O O . HIS A 1 85 ? -2.629 1.413 -8.756 1.00 94.81 85 HIS A O 1
ATOM 683 N N . ALA A 1 86 ? -3.681 -0.347 -7.848 1.00 94.88 86 ALA A N 1
ATOM 684 C CA . ALA A 1 86 ? -3.846 -1.064 -9.109 1.00 94.88 86 ALA A CA 1
ATOM 685 C C . ALA A 1 86 ? -4.746 -0.297 -10.087 1.00 94.88 86 ALA A C 1
ATOM 687 O O . ALA A 1 86 ? -4.391 -0.163 -11.260 1.00 94.88 86 ALA A O 1
ATOM 688 N N . TYR A 1 87 ? -5.865 0.245 -9.601 1.00 95.25 87 TYR A N 1
ATOM 689 C CA . TYR A 1 87 ? -6.770 1.076 -10.390 1.00 95.25 87 TYR A CA 1
ATOM 690 C C . TYR A 1 87 ? -6.060 2.324 -10.931 1.00 95.25 87 TYR A C 1
ATOM 692 O O . TYR A 1 87 ? -6.033 2.554 -12.141 1.00 95.25 87 TYR A O 1
ATOM 700 N N . VAL A 1 88 ? -5.405 3.090 -10.057 1.00 94.50 88 VAL A N 1
ATOM 701 C CA . VAL A 1 88 ? -4.690 4.318 -10.434 1.00 94.50 88 VAL A CA 1
ATOM 702 C C . VAL A 1 88 ? -3.547 4.009 -11.396 1.00 94.50 88 VAL A C 1
ATOM 704 O O . VAL A 1 88 ? -3.358 4.714 -12.382 1.00 94.50 88 VAL A O 1
ATOM 707 N N . SER A 1 89 ? -2.814 2.917 -11.174 1.00 92.31 89 SER A N 1
ATOM 708 C CA . SER A 1 89 ? -1.741 2.480 -12.073 1.00 92.31 89 SER A CA 1
ATOM 709 C C . SER A 1 89 ? -2.251 2.223 -13.491 1.00 92.31 89 SER A C 1
ATOM 711 O O . SER A 1 89 ? -1.608 2.645 -14.455 1.00 92.31 89 SER A O 1
ATOM 713 N N . GLN A 1 90 ? -3.403 1.558 -13.627 1.00 94.69 90 GLN A N 1
ATOM 714 C CA . GLN A 1 90 ? -4.045 1.310 -14.921 1.00 94.69 90 GLN A CA 1
ATOM 715 C C . GLN A 1 90 ? -4.538 2.612 -15.558 1.00 94.69 90 GLN A C 1
ATOM 717 O O . GLN A 1 90 ? -4.288 2.846 -16.740 1.00 94.69 90 GLN A O 1
ATOM 722 N N . TYR A 1 91 ? -5.163 3.483 -14.767 1.00 93.31 91 TYR A N 1
ATOM 723 C CA . TYR A 1 91 ? -5.630 4.792 -15.216 1.00 93.31 91 TYR A CA 1
ATOM 724 C C . TYR A 1 91 ? -4.478 5.655 -15.753 1.00 93.31 91 TYR A C 1
ATOM 726 O O . TYR A 1 91 ? -4.518 6.118 -16.893 1.00 93.31 91 TYR A O 1
ATOM 734 N N . CYS A 1 92 ? -3.386 5.783 -14.998 1.00 91.75 92 CYS A N 1
ATOM 735 C CA . CYS A 1 92 ? -2.192 6.509 -15.428 1.00 91.75 92 CYS A CA 1
ATOM 736 C C . CYS A 1 92 ? -1.516 5.847 -16.641 1.00 91.75 92 CYS A C 1
ATOM 738 O O . CYS A 1 92 ? -0.980 6.534 -17.509 1.00 91.75 92 CYS A O 1
ATOM 740 N N . ALA A 1 93 ? -1.553 4.514 -16.757 1.00 92.12 93 ALA A N 1
ATOM 741 C CA . ALA A 1 93 ? -1.004 3.809 -17.917 1.00 92.12 93 ALA A CA 1
ATOM 742 C C . ALA A 1 93 ? -1.786 4.078 -19.216 1.00 92.12 93 ALA A C 1
ATOM 744 O O . ALA A 1 93 ? -1.192 4.002 -20.299 1.00 92.12 93 ALA A O 1
ATOM 745 N N . ALA A 1 94 ? -3.074 4.411 -19.118 1.00 93.81 94 ALA A N 1
ATOM 746 C CA . ALA A 1 94 ? -3.917 4.798 -20.246 1.00 93.81 94 ALA A CA 1
ATOM 747 C C . ALA A 1 94 ? -3.715 6.263 -20.686 1.00 93.81 94 ALA A C 1
ATOM 749 O O . ALA A 1 94 ? -4.100 6.622 -21.797 1.00 93.81 94 ALA A O 1
ATOM 750 N N . MET A 1 95 ? -3.081 7.104 -19.860 1.00 93.69 95 MET A N 1
ATOM 751 C CA . MET A 1 95 ? -2.859 8.518 -20.175 1.00 93.69 95 MET A CA 1
ATOM 752 C C . MET A 1 95 ? -1.831 8.750 -21.300 1.00 93.69 95 MET A C 1
ATOM 754 O O . MET A 1 95 ? -0.906 7.934 -21.494 1.00 93.69 95 MET A O 1
ATOM 758 N N . PRO A 1 96 ? -1.931 9.904 -21.999 1.00 94.25 96 PRO A N 1
ATOM 759 C CA . PRO A 1 96 ? -0.890 10.401 -22.893 1.00 94.25 96 PRO A CA 1
ATOM 760 C C . PRO A 1 96 ? 0.480 10.444 -22.208 1.00 94.25 96 PRO A C 1
ATOM 762 O O . PRO A 1 96 ? 0.586 10.623 -20.994 1.00 94.25 96 PRO A O 1
ATOM 765 N N . ARG A 1 97 ? 1.553 10.272 -22.988 1.00 88.75 97 ARG A N 1
ATOM 766 C CA . ARG A 1 97 ? 2.925 10.191 -22.452 1.00 88.75 97 ARG A CA 1
ATOM 767 C C . ARG A 1 97 ? 3.319 11.409 -21.615 1.00 88.75 97 ARG A C 1
ATOM 769 O O . ARG A 1 97 ? 3.963 11.220 -20.588 1.00 88.75 97 ARG A O 1
ATOM 776 N N . ASP A 1 98 ? 2.895 12.599 -22.026 1.00 89.06 98 ASP A N 1
ATOM 777 C CA . ASP A 1 98 ? 3.282 13.863 -21.388 1.00 89.06 98 ASP A CA 1
ATOM 778 C C . ASP A 1 98 ? 2.662 14.040 -19.990 1.00 89.06 98 ASP A C 1
ATOM 780 O O . ASP A 1 98 ? 3.270 14.655 -19.109 1.00 89.06 98 ASP A O 1
ATOM 784 N N . ASP A 1 99 ? 1.492 13.438 -19.757 1.00 88.81 99 ASP A N 1
ATOM 785 C CA . ASP A 1 99 ? 0.767 13.515 -18.483 1.00 88.81 99 ASP A CA 1
ATOM 786 C C . ASP A 1 99 ? 1.016 12.300 -17.585 1.00 88.81 99 ASP A C 1
ATOM 788 O O . ASP A 1 99 ? 0.990 12.413 -16.358 1.00 88.81 99 ASP A O 1
ATOM 792 N N . ARG A 1 100 ? 1.343 11.145 -18.178 1.00 89.69 100 ARG A N 1
ATOM 793 C CA . ARG A 1 100 ? 1.597 9.883 -17.468 1.00 89.69 100 ARG A CA 1
ATOM 794 C C . ARG A 1 100 ? 2.644 10.017 -16.371 1.00 89.69 100 ARG A C 1
ATOM 796 O O . ARG A 1 100 ? 2.449 9.499 -15.277 1.00 89.69 100 ARG A O 1
ATOM 803 N N . GLU A 1 101 ? 3.769 10.669 -16.654 1.00 87.81 101 GLU A N 1
ATOM 804 C CA . GLU A 1 101 ? 4.857 10.764 -15.676 1.00 87.81 101 GLU A CA 1
ATOM 805 C C . GLU A 1 101 ? 4.450 11.606 -14.460 1.00 87.81 101 GLU A C 1
ATOM 807 O O . GLU A 1 101 ? 4.790 11.266 -13.326 1.00 87.81 101 GLU A O 1
ATOM 812 N N . LYS A 1 102 ? 3.681 12.677 -14.683 1.00 88.81 102 LYS A N 1
ATOM 813 C CA . LYS A 1 102 ? 3.145 13.517 -13.608 1.00 88.81 102 LYS A CA 1
ATOM 814 C C . LYS A 1 102 ? 2.099 12.753 -12.798 1.00 88.81 102 LYS A C 1
ATOM 816 O O . LYS A 1 102 ? 2.174 12.755 -11.575 1.00 88.81 102 LYS A O 1
ATOM 821 N N . ALA A 1 103 ? 1.193 12.051 -13.477 1.00 88.75 103 ALA A N 1
ATOM 822 C CA . ALA A 1 103 ? 0.132 11.269 -12.850 1.00 88.75 103 ALA A CA 1
ATOM 823 C C . ALA A 1 103 ? 0.663 10.065 -12.048 1.00 88.75 103 ALA A C 1
ATOM 825 O O . ALA A 1 103 ? 0.110 9.704 -11.014 1.00 88.75 103 ALA A O 1
ATOM 826 N N . TRP A 1 104 ? 1.767 9.447 -12.476 1.00 87.56 104 TRP A N 1
ATOM 827 C CA . TRP A 1 104 ? 2.442 8.432 -11.664 1.00 87.56 104 TRP A CA 1
ATOM 828 C C . TRP A 1 104 ? 3.122 9.021 -10.431 1.00 87.56 104 TRP A C 1
ATOM 830 O O . TRP A 1 104 ? 3.091 8.399 -9.376 1.00 87.56 104 TRP A O 1
ATOM 840 N N . LYS A 1 105 ? 3.716 10.214 -10.536 1.00 88.62 105 LYS A N 1
ATOM 841 C CA . LYS A 1 105 ? 4.362 10.875 -9.392 1.00 88.62 105 LYS A CA 1
ATOM 842 C C . LYS A 1 105 ? 3.365 11.436 -8.379 1.00 88.62 105 LYS A C 1
ATOM 844 O O . LYS A 1 105 ? 3.738 11.593 -7.226 1.00 88.62 105 LYS A O 1
ATOM 849 N N . SER A 1 106 ? 2.131 11.739 -8.788 1.00 89.75 106 SER A N 1
ATOM 850 C CA . SER A 1 106 ? 1.099 12.250 -7.878 1.00 89.75 106 SER A CA 1
ATOM 851 C C . SER A 1 106 ? 0.520 11.190 -6.943 1.00 89.75 106 SER A C 1
ATOM 853 O O . SER A 1 106 ? -0.109 11.551 -5.957 1.00 89.75 106 SER A O 1
ATOM 855 N N . MET A 1 107 ? 0.694 9.902 -7.254 1.00 91.88 107 MET A N 1
ATOM 856 C CA . MET A 1 107 ? 0.250 8.797 -6.403 1.00 91.88 107 MET A CA 1
ATOM 857 C C . MET A 1 107 ? 1.442 8.233 -5.625 1.00 91.88 107 MET A C 1
ATOM 859 O O . MET A 1 107 ? 1.960 7.162 -5.943 1.00 91.88 107 MET A O 1
ATOM 863 N N . ASP A 1 108 ? 1.921 8.998 -4.647 1.00 91.88 108 ASP A N 1
ATOM 864 C CA . ASP A 1 108 ? 2.956 8.554 -3.715 1.00 91.88 108 ASP A CA 1
ATOM 865 C C . ASP A 1 108 ? 2.361 7.809 -2.504 1.00 91.88 108 ASP A C 1
ATOM 867 O O . ASP A 1 108 ? 1.152 7.589 -2.412 1.00 91.88 108 ASP A O 1
ATOM 871 N N . GLU A 1 109 ? 3.223 7.368 -1.584 1.00 91.44 109 GLU A N 1
ATOM 872 C CA . GLU A 1 109 ? 2.815 6.673 -0.355 1.00 91.44 109 GLU A CA 1
ATOM 873 C C . GLU A 1 109 ? 1.771 7.476 0.432 1.00 91.44 109 GLU A C 1
ATOM 875 O O . GLU A 1 109 ? 0.741 6.937 0.834 1.00 91.44 109 GLU A O 1
ATOM 880 N N . SER A 1 110 ? 2.029 8.769 0.641 1.00 93.50 110 SER A N 1
ATOM 881 C CA . SER A 1 110 ? 1.158 9.628 1.437 1.00 93.50 110 SER A CA 1
ATOM 882 C C . SER A 1 110 ? -0.181 9.873 0.743 1.00 93.50 110 SER A C 1
ATOM 884 O O . SER A 1 110 ? -1.216 9.819 1.402 1.00 93.50 110 SER A O 1
ATOM 886 N N . ALA A 1 111 ? -0.187 10.081 -0.576 1.00 95.62 111 ALA A N 1
ATOM 887 C CA . ALA A 1 111 ? -1.403 10.225 -1.368 1.00 95.62 111 ALA A CA 1
ATOM 888 C C . ALA A 1 111 ? -2.242 8.941 -1.355 1.00 95.62 111 ALA A C 1
ATOM 890 O O . ALA A 1 111 ? -3.459 9.007 -1.181 1.00 95.62 111 ALA A O 1
ATOM 891 N N . LEU A 1 112 ? -1.602 7.775 -1.482 1.00 95.19 112 LEU A N 1
ATOM 892 C CA . LEU A 1 112 ? -2.283 6.483 -1.437 1.00 95.19 112 LEU A CA 1
ATOM 893 C C . LEU A 1 112 ? -2.919 6.232 -0.062 1.00 95.19 112 LEU A C 1
ATOM 895 O O . LEU A 1 112 ? -4.079 5.829 0.008 1.00 95.19 112 LEU A O 1
ATOM 899 N N . LEU A 1 113 ? -2.194 6.521 1.024 1.00 94.56 113 LEU A N 1
ATOM 900 C CA . LEU A 1 113 ? -2.729 6.423 2.384 1.00 94.56 113 LEU A CA 1
ATOM 901 C C . LEU A 1 113 ? -3.888 7.397 2.607 1.00 94.56 113 LEU A C 1
ATOM 903 O O . LEU A 1 113 ? -4.934 6.989 3.105 1.00 94.56 113 LEU A O 1
ATOM 907 N N . ALA A 1 114 ? -3.738 8.660 2.199 1.00 95.69 114 ALA A N 1
ATOM 908 C CA . ALA A 1 114 ? -4.793 9.661 2.31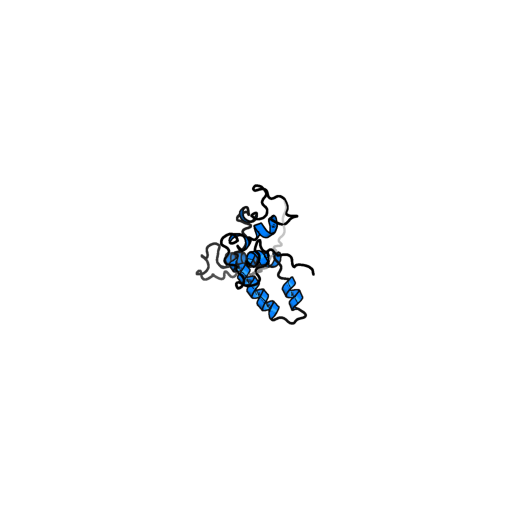8 1.00 95.69 114 ALA A CA 1
ATOM 909 C C . ALA A 1 114 ? -6.056 9.244 1.552 1.00 95.69 114 ALA A C 1
ATOM 911 O O . ALA A 1 114 ? -7.161 9.374 2.072 1.00 95.69 114 ALA A O 1
ATOM 912 N N . MET A 1 115 ? -5.902 8.694 0.345 1.00 95.81 115 MET A N 1
ATOM 913 C CA . MET A 1 115 ? -7.020 8.196 -0.454 1.00 95.81 115 MET A CA 1
ATOM 914 C C . MET A 1 115 ? -7.721 7.009 0.214 1.00 95.81 115 MET A C 1
ATOM 916 O O . MET A 1 115 ? -8.949 6.976 0.243 1.00 95.81 115 MET A O 1
ATOM 920 N N . GLY A 1 116 ? -6.961 6.068 0.785 1.00 95.81 116 GLY A N 1
ATOM 921 C CA . GLY A 1 116 ? -7.515 4.955 1.559 1.00 95.81 116 GLY A CA 1
ATOM 922 C C . GLY A 1 116 ? -8.326 5.434 2.763 1.00 95.81 116 GLY A C 1
ATOM 923 O O . GLY A 1 116 ? -9.477 5.036 2.907 1.00 95.81 116 GLY A O 1
ATOM 924 N N . VAL A 1 117 ? -7.770 6.352 3.563 1.00 94.88 117 VAL A N 1
ATOM 925 C CA . VAL A 1 117 ? -8.470 6.945 4.718 1.00 94.88 117 VAL A CA 1
ATOM 926 C C . VAL A 1 117 ? -9.753 7.640 4.271 1.00 94.88 117 VAL A C 1
ATOM 928 O O . VAL A 1 117 ? -10.813 7.390 4.830 1.00 94.88 117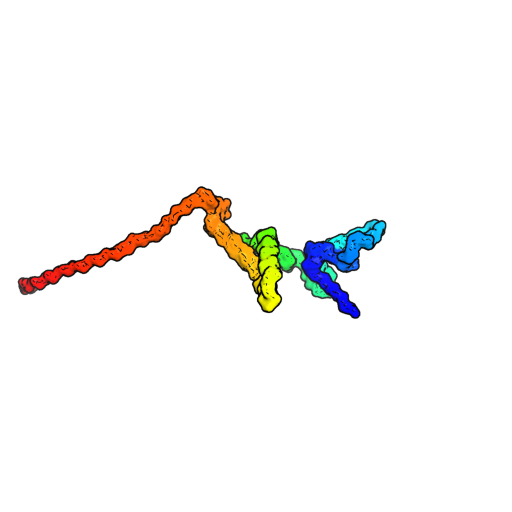 VAL A O 1
ATOM 931 N N . LEU A 1 118 ? -9.685 8.479 3.233 1.00 95.00 118 LEU A N 1
ATOM 932 C CA . LEU A 1 118 ? -10.855 9.199 2.727 1.00 95.00 118 LEU A CA 1
ATOM 933 C C . LEU A 1 118 ? -11.968 8.251 2.275 1.00 95.00 118 LEU A C 1
ATOM 935 O O . LEU A 1 118 ? -13.132 8.500 2.574 1.00 95.00 118 LEU A O 1
ATOM 939 N N . ILE A 1 119 ? -11.624 7.172 1.569 1.00 95.25 119 ILE A N 1
ATOM 940 C CA . ILE A 1 119 ? -12.607 6.189 1.105 1.00 95.25 119 ILE A CA 1
ATOM 941 C C . ILE A 1 119 ? -13.221 5.447 2.292 1.00 95.25 119 ILE A C 1
ATOM 943 O O . ILE A 1 119 ? -14.442 5.325 2.352 1.00 95.25 119 ILE A O 1
ATOM 947 N N . GLU A 1 120 ? -12.415 4.981 3.245 1.00 93.06 120 GLU A N 1
ATOM 948 C CA . GLU A 1 120 ? -12.939 4.275 4.416 1.00 93.06 120 GLU A CA 1
ATOM 949 C C . GLU A 1 120 ? -13.836 5.162 5.281 1.00 93.06 120 GLU A C 1
ATOM 951 O O . GLU A 1 120 ? -14.900 4.708 5.704 1.00 93.06 120 GLU A O 1
ATOM 956 N N . GLU A 1 121 ? -13.460 6.423 5.514 1.00 92.25 121 GLU A N 1
ATOM 957 C CA . GLU A 1 121 ? -14.290 7.358 6.280 1.00 92.25 121 GLU A CA 1
ATOM 958 C C . GLU A 1 121 ? -15.577 7.726 5.529 1.00 92.25 121 GLU A C 1
ATOM 960 O O . GLU A 1 121 ? -16.647 7.696 6.130 1.00 92.25 121 GLU A O 1
ATOM 965 N N . ALA A 1 122 ? -15.519 7.984 4.216 1.00 92.94 122 ALA A N 1
ATOM 966 C CA . ALA A 1 122 ? -16.711 8.290 3.417 1.00 92.94 122 ALA A CA 1
ATOM 967 C C . ALA A 1 122 ? -17.693 7.106 3.356 1.00 92.94 122 ALA A C 1
ATOM 969 O O . ALA A 1 122 ? -18.915 7.274 3.432 1.00 92.94 122 ALA A O 1
ATOM 970 N N . VAL A 1 123 ? -17.172 5.881 3.252 1.00 91.25 123 VAL A N 1
ATOM 971 C CA . VAL A 1 123 ? -17.989 4.664 3.321 1.00 91.25 123 VAL A CA 1
ATOM 972 C C . VAL A 1 123 ? -18.593 4.518 4.718 1.00 91.25 123 VAL A C 1
ATOM 974 O O . VAL A 1 123 ? -19.789 4.281 4.842 1.00 91.25 123 VAL A O 1
ATOM 977 N N . ARG A 1 124 ? -17.812 4.727 5.781 1.00 89.31 124 ARG A N 1
ATOM 978 C CA . ARG A 1 124 ? -18.305 4.649 7.164 1.00 89.31 124 ARG A CA 1
ATOM 979 C C . ARG A 1 124 ? -19.367 5.701 7.483 1.00 89.31 124 ARG A C 1
ATOM 981 O O . ARG A 1 124 ? -20.277 5.425 8.259 1.00 89.31 124 ARG A O 1
ATOM 988 N N . GLU A 1 125 ? -19.252 6.891 6.905 1.00 88.88 125 GLU A N 1
ATOM 989 C CA . GLU A 1 125 ? -20.241 7.959 7.037 1.00 88.88 125 GLU A CA 1
ATOM 990 C C . GLU A 1 125 ? -21.540 7.615 6.300 1.00 88.88 125 GLU A C 1
ATOM 992 O O . GLU A 1 125 ? -22.618 7.727 6.877 1.00 88.88 125 GLU A O 1
ATOM 997 N N . SER A 1 126 ? -21.446 7.132 5.058 1.00 87.38 126 SER A N 1
ATOM 998 C CA . SER A 1 126 ? -22.624 6.813 4.234 1.00 87.38 126 SER A CA 1
ATOM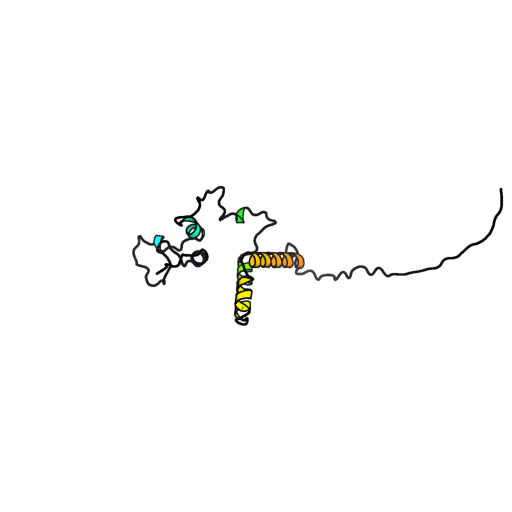 999 C C . SER A 1 126 ? -23.393 5.573 4.698 1.00 87.38 126 SER A C 1
ATOM 1001 O O . SER A 1 126 ? -24.615 5.528 4.593 1.00 87.38 126 SER A O 1
ATOM 1003 N N . ILE A 1 127 ? -22.688 4.563 5.206 1.00 88.00 127 ILE A N 1
ATOM 1004 C CA . ILE A 1 127 ? -23.240 3.243 5.538 1.00 88.00 127 ILE A CA 1
ATOM 1005 C C . ILE A 1 127 ? -23.413 3.050 7.065 1.00 88.00 127 ILE A C 1
ATOM 1007 O O . ILE A 1 127 ? -24.021 2.081 7.532 1.00 88.00 127 ILE A O 1
ATOM 1011 N N . GLY A 1 128 ? -22.943 4.008 7.863 1.00 81.31 128 GLY A N 1
ATOM 1012 C CA . GLY A 1 128 ? -22.905 3.911 9.317 1.00 81.31 128 GLY A CA 1
ATOM 1013 C C . GLY A 1 128 ? -21.709 3.089 9.801 1.00 81.31 128 GLY A C 1
ATOM 1014 O O . GLY A 1 128 ? -21.119 2.289 9.073 1.00 81.31 128 GLY A O 1
ATOM 1015 N N . LYS A 1 129 ? -21.339 3.267 11.076 1.00 80.25 129 LYS A N 1
ATOM 1016 C CA . LYS A 1 129 ? -20.137 2.642 11.667 1.00 80.25 129 LYS A CA 1
ATOM 1017 C C . LYS A 1 129 ? -20.140 1.114 11.596 1.00 80.25 129 LYS A C 1
ATOM 1019 O O . LYS A 1 129 ? -19.067 0.519 11.582 1.00 80.25 129 LYS A O 1
ATOM 1024 N N . THR A 1 130 ? -21.323 0.502 11.575 1.00 81.00 130 THR A N 1
ATOM 1025 C CA . THR A 1 130 ? -21.491 -0.959 11.614 1.00 81.00 130 THR A CA 1
ATOM 1026 C C . THR A 1 130 ? -22.067 -1.516 10.310 1.00 81.00 130 THR A C 1
ATOM 1028 O O . THR A 1 130 ? -22.195 -2.730 10.174 1.00 81.00 130 THR A O 1
ATOM 1031 N N . GLY A 1 131 ? -22.419 -0.671 9.338 1.00 80.06 131 GLY A N 1
ATOM 1032 C CA . GLY A 1 131 ? -23.167 -1.131 8.166 1.00 80.06 131 GLY A CA 1
ATOM 1033 C C . GLY A 1 131 ? -24.679 -1.159 8.338 1.00 80.06 131 GLY A C 1
ATOM 1034 O O . GLY A 1 131 ? -25.389 -1.709 7.501 1.00 80.06 131 GLY A O 1
ATOM 1035 N N . ASP A 1 132 ? -25.183 -0.588 9.422 1.00 79.75 132 ASP A N 1
ATOM 1036 C CA . ASP A 1 132 ? -26.595 -0.581 9.776 1.00 79.75 132 ASP A CA 1
ATOM 1037 C C . ASP A 1 132 ? -27.448 0.300 8.855 1.00 79.75 132 ASP A C 1
ATOM 1039 O O . ASP A 1 132 ? -28.644 0.044 8.727 1.00 79.75 132 ASP A O 1
ATOM 1043 N N . LEU A 1 133 ? -26.849 1.265 8.149 1.00 79.25 133 LEU A N 1
ATOM 1044 C CA . LEU A 1 133 ? -27.573 2.154 7.237 1.00 79.25 133 LEU A CA 1
ATOM 1045 C C . LEU A 1 133 ? -27.692 1.612 5.802 1.00 79.25 133 LEU A C 1
ATOM 1047 O O . LEU A 1 133 ? -28.426 2.196 5.014 1.00 79.25 133 LEU A O 1
ATOM 1051 N N . VAL A 1 134 ? -27.050 0.486 5.441 1.00 79.25 134 VAL A N 1
ATOM 1052 C CA . VAL A 1 134 ? -27.114 -0.066 4.060 1.00 79.25 134 VAL A CA 1
ATOM 1053 C C . VAL A 1 134 ? -28.546 -0.366 3.613 1.00 79.25 134 VAL A C 1
ATOM 1055 O O . VAL A 1 134 ? -28.873 -0.225 2.437 1.00 79.25 134 VAL A O 1
ATOM 1058 N N . PHE A 1 135 ? -29.386 -0.822 4.540 1.00 77.56 135 PHE A N 1
ATOM 1059 C CA . PHE A 1 135 ? -30.744 -1.288 4.246 1.00 77.56 135 PHE A CA 1
ATOM 1060 C C . PHE A 1 135 ? -31.830 -0.328 4.730 1.00 77.56 135 PHE A C 1
ATOM 1062 O O . PHE A 1 135 ? -33.013 -0.646 4.617 1.00 77.56 135 PHE A O 1
ATOM 1069 N N . VAL A 1 136 ? -31.444 0.822 5.284 1.00 77.31 136 VAL A N 1
ATOM 1070 C CA . VAL A 1 136 ? -32.394 1.842 5.719 1.00 77.31 136 VAL A CA 1
ATOM 1071 C C . VAL A 1 136 ? -32.589 2.801 4.554 1.00 77.31 136 VAL A C 1
ATOM 1073 O O . VAL A 1 136 ? -31.657 3.477 4.128 1.00 77.31 136 VAL A O 1
ATOM 1076 N N . GLU A 1 137 ? -33.802 2.835 4.008 1.00 71.62 137 GLU A N 1
ATOM 1077 C CA . GLU A 1 137 ? -34.188 3.847 3.030 1.00 71.62 137 GLU A CA 1
ATOM 1078 C C . GLU A 1 137 ? -34.082 5.218 3.714 1.00 71.62 137 GLU A C 1
ATOM 1080 O O . GLU A 1 137 ? -34.710 5.457 4.746 1.00 71.62 137 GLU A O 1
ATOM 1085 N N . GLY A 1 138 ? -33.201 6.087 3.215 1.00 64.00 138 GLY A N 1
ATOM 1086 C CA . GLY A 1 138 ? -32.996 7.402 3.810 1.00 64.00 138 GLY A CA 1
ATOM 1087 C C . GLY A 1 138 ? -34.243 8.259 3.626 1.00 64.00 138 GLY A C 1
ATOM 1088 O O . GLY A 1 138 ? -34.584 8.600 2.494 1.00 64.00 138 GLY A O 1
ATOM 1089 N N . GLU A 1 139 ? -34.908 8.647 4.717 1.00 62.06 139 GLU A N 1
ATOM 1090 C CA . GLU A 1 139 ? -35.837 9.773 4.649 1.00 62.06 139 GLU A CA 1
ATOM 1091 C C . GLU A 1 139 ? -35.024 11.021 4.293 1.00 62.06 139 GLU A C 1
ATOM 1093 O O . GLU A 1 139 ? -34.171 11.478 5.059 1.00 62.06 139 GLU A O 1
ATOM 1098 N N . ILE A 1 140 ? -35.267 11.560 3.098 1.00 59.81 140 ILE A N 1
ATOM 1099 C CA . ILE A 1 140 ? -34.772 12.873 2.701 1.00 59.81 140 ILE A CA 1
ATOM 1100 C C . ILE A 1 140 ? -35.496 13.872 3.604 1.00 59.81 140 ILE A C 1
ATOM 1102 O O . ILE A 1 140 ? -36.612 14.295 3.315 1.00 59.81 140 ILE A O 1
ATOM 1106 N N . SER A 1 141 ? -34.893 14.217 4.738 1.00 55.62 141 SER A N 1
ATOM 1107 C CA . SER A 1 141 ? -35.344 15.363 5.516 1.00 55.62 141 SER A CA 1
ATOM 1108 C C . SER A 1 141 ? -34.933 16.616 4.750 1.00 55.62 141 SER A C 1
ATOM 1110 O O . SER A 1 141 ? -33.880 17.197 5.019 1.00 55.62 141 SER A O 1
ATOM 1112 N N . ASP A 1 142 ? -35.761 17.033 3.791 1.00 50.88 142 ASP A N 1
ATOM 1113 C CA . ASP A 1 142 ? -35.746 18.408 3.301 1.00 50.88 142 ASP A CA 1
ATOM 1114 C C . ASP A 1 142 ? -35.827 19.326 4.529 1.00 50.88 142 ASP A C 1
ATOM 1116 O O . ASP A 1 142 ? -36.718 19.204 5.373 1.00 50.88 142 ASP A O 1
ATOM 1120 N N . GLY A 1 143 ? -34.812 20.177 4.692 1.00 46.41 143 GLY A N 1
ATOM 1121 C CA . GLY A 1 143 ? -34.689 21.073 5.837 1.00 46.41 143 GLY A CA 1
ATOM 1122 C C . GLY A 1 143 ? -35.931 21.958 6.021 1.00 46.41 143 GLY A C 1
ATOM 1123 O O . GLY A 1 143 ? -36.705 22.160 5.083 1.00 46.41 143 GLY A O 1
ATOM 1124 N N . PRO A 1 144 ? -36.142 22.516 7.225 1.00 47.09 144 PRO A N 1
ATOM 1125 C CA . PRO A 1 144 ? -37.367 23.235 7.540 1.00 47.09 144 PRO A CA 1
ATOM 1126 C C . PRO A 1 144 ? -37.545 24.452 6.625 1.00 47.09 144 PRO A C 1
ATOM 1128 O O . PRO A 1 144 ? -36.790 25.424 6.695 1.00 47.09 144 PRO A O 1
ATOM 1131 N N . SER A 1 145 ? -38.597 24.418 5.807 1.00 54.19 145 SER A N 1
ATOM 1132 C CA . SER A 1 145 ? -39.171 25.594 5.166 1.00 54.19 145 SER A CA 1
ATOM 1133 C C . SER A 1 145 ? -39.738 26.509 6.252 1.00 54.19 145 SER A C 1
ATOM 1135 O O . SER A 1 145 ? -40.892 26.369 6.660 1.00 54.19 145 SER A O 1
ATOM 1137 N N . VAL A 1 146 ? -38.930 27.442 6.751 1.00 54.78 146 VAL A N 1
ATOM 1138 C CA . VAL A 1 146 ? -39.455 28.570 7.523 1.00 54.78 146 VAL A CA 1
ATOM 1139 C C . VAL A 1 146 ? -39.830 29.648 6.517 1.00 54.78 146 VAL A C 1
ATOM 1141 O O . VAL A 1 146 ? -38.993 30.387 6.008 1.00 54.78 146 VAL A O 1
ATOM 1144 N N . SER A 1 147 ? -41.110 29.648 6.166 1.00 46.66 147 SER A N 1
ATOM 1145 C CA . SER A 1 147 ? -41.779 30.661 5.364 1.00 46.66 147 SER A CA 1
ATOM 1146 C C . SER A 1 147 ? -41.618 32.044 5.997 1.00 46.66 147 SER A C 1
ATOM 1148 O O . SER A 1 147 ? -42.089 32.274 7.113 1.00 46.66 147 SER A O 1
ATOM 1150 N N . GLU A 1 148 ? -41.008 32.974 5.265 1.00 47.97 148 GLU A N 1
ATOM 1151 C CA . GLU A 1 148 ? -41.197 34.402 5.498 1.00 47.97 148 GLU A CA 1
ATOM 1152 C C . GLU A 1 148 ? -42.689 34.734 5.344 1.00 47.97 148 GLU A C 1
ATOM 1154 O O . GLU A 1 148 ? -43.262 34.601 4.263 1.00 47.97 148 GLU A O 1
ATOM 1159 N N . SER A 1 149 ? -43.325 35.193 6.420 1.00 40.56 149 SER A N 1
ATOM 1160 C CA . SER A 1 149 ? -44.574 35.948 6.340 1.00 40.56 149 SER A CA 1
ATOM 1161 C C . SER A 1 149 ? -44.362 37.290 7.027 1.00 40.56 149 SER A C 1
ATOM 1163 O O . SER A 1 149 ? -44.463 37.407 8.250 1.00 40.56 149 SER A O 1
ATOM 1165 N N . GLY A 1 150 ? -44.044 38.307 6.230 1.00 43.41 150 GLY A N 1
ATOM 1166 C CA . GLY A 1 150 ? -44.195 39.692 6.645 1.00 43.41 150 GLY A CA 1
ATOM 1167 C C . GLY A 1 150 ? -45.677 40.025 6.800 1.00 43.41 150 GLY A C 1
ATOM 1168 O O . GLY A 1 150 ? -46.457 39.831 5.871 1.00 43.41 150 GLY A O 1
ATOM 1169 N N . VAL A 1 151 ? -46.051 40.561 7.959 1.00 47.00 151 VAL A N 1
ATOM 1170 C CA . VAL A 1 151 ? -47.255 41.381 8.114 1.00 47.00 151 VAL A CA 1
ATOM 1171 C C . VAL A 1 151 ? -46.812 42.666 8.798 1.00 47.00 151 VAL A C 1
ATOM 1173 O O . VAL A 1 151 ? -46.533 42.694 9.995 1.00 47.00 151 VAL A O 1
ATOM 1176 N N . MET A 1 152 ? -46.684 43.722 7.996 1.00 49.44 152 MET A N 1
ATOM 1177 C CA . MET A 1 152 ? -46.783 45.085 8.492 1.00 49.44 152 MET A CA 1
ATOM 1178 C C . MET A 1 152 ? -48.263 45.386 8.699 1.00 49.44 152 MET A C 1
ATOM 1180 O O . MET A 1 152 ? -49.034 45.229 7.763 1.00 49.44 152 MET A O 1
ATOM 1184 N N . ASP A 1 153 ? -48.629 45.849 9.888 1.00 44.06 153 ASP A N 1
ATOM 1185 C CA . ASP A 1 153 ? -49.710 46.820 10.049 1.00 44.06 153 ASP A CA 1
ATOM 1186 C C . ASP A 1 153 ? -49.526 47.532 11.391 1.00 44.06 153 ASP A C 1
ATOM 1188 O O . ASP A 1 153 ? -49.652 46.948 12.469 1.00 44.06 153 ASP A O 1
ATOM 1192 N N . GLY A 1 154 ? -49.161 48.812 11.317 1.00 45.19 154 GLY A N 1
ATOM 1193 C CA . GLY A 1 154 ? -49.290 49.723 12.447 1.00 45.19 154 GLY A CA 1
ATOM 1194 C C . GLY A 1 154 ? -50.752 50.132 12.626 1.00 45.19 154 GLY A C 1
ATOM 1195 O O . GLY A 1 154 ? -51.556 50.031 11.700 1.00 45.19 154 GLY A O 1
ATOM 1196 N N . PRO A 1 155 ? -51.096 50.691 13.790 1.00 50.38 155 PRO A N 1
ATOM 1197 C CA . PRO A 1 155 ? -51.857 51.929 13.725 1.00 50.38 155 PRO A CA 1
ATOM 1198 C C . PRO A 1 155 ? -51.369 52.964 14.735 1.00 50.38 155 PRO A C 1
ATOM 1200 O O . PRO A 1 155 ? -51.092 52.673 15.898 1.00 50.38 155 PRO A O 1
ATOM 1203 N N . GLY A 1 156 ? -51.318 54.209 14.266 1.00 46.66 156 GLY A N 1
ATOM 1204 C CA . GLY A 1 156 ? -51.203 55.375 15.122 1.00 46.66 156 GLY A CA 1
ATOM 1205 C C . GLY A 1 156 ? -52.427 55.527 16.025 1.00 46.66 156 GLY A C 1
ATOM 1206 O O . GLY A 1 156 ? -53.569 55.306 15.614 1.00 46.66 156 GLY A O 1
ATOM 1207 N N . HIS A 1 157 ? -52.175 55.973 17.250 1.00 49.38 157 HIS A N 1
ATOM 1208 C CA . HIS A 1 157 ? -53.179 56.639 18.060 1.00 49.38 157 HIS A CA 1
ATOM 1209 C C . HIS A 1 157 ? -52.556 57.891 18.673 1.00 49.38 157 HIS A C 1
ATOM 1211 O O . HIS A 1 157 ? -51.830 57.834 19.659 1.00 49.38 157 HIS A O 1
ATOM 1217 N N . ASP A 1 158 ? -52.820 59.015 18.016 1.00 50.16 158 ASP A N 1
ATOM 1218 C CA . ASP A 1 158 ? -52.824 60.340 18.618 1.00 50.16 158 ASP A CA 1
ATOM 1219 C C . ASP A 1 158 ? -54.166 60.504 19.335 1.00 50.16 158 ASP A C 1
ATOM 1221 O O . ASP A 1 158 ? -55.201 60.411 18.671 1.00 50.16 158 ASP A O 1
ATOM 1225 N N . LYS A 1 159 ? -54.147 60.709 20.659 1.00 52.78 159 LYS A N 1
ATOM 1226 C CA . LYS A 1 159 ? -55.090 61.581 21.373 1.00 52.78 159 LYS A CA 1
ATOM 1227 C C . LYS A 1 159 ? -54.447 62.120 22.654 1.00 52.78 159 LYS A C 1
ATOM 1229 O O . LYS A 1 159 ? -53.975 61.370 23.502 1.00 52.78 159 LYS A O 1
ATOM 1234 N N . SER A 1 160 ? -54.485 63.439 22.730 1.00 48.44 160 SER A N 1
ATOM 1235 C CA . SER A 1 160 ? -54.099 64.374 23.784 1.00 48.44 160 SER A CA 1
ATOM 1236 C C . SER A 1 160 ? -54.688 64.088 25.182 1.00 48.44 160 SER A C 1
ATOM 1238 O O . SER A 1 160 ? -55.857 63.720 25.256 1.00 48.44 160 SER A O 1
ATOM 1240 N N . ASP A 1 161 ? -53.863 64.320 26.224 1.00 45.50 161 ASP A N 1
ATOM 1241 C CA . ASP A 1 161 ? -54.052 65.083 27.493 1.00 45.50 161 ASP A CA 1
ATOM 1242 C C . ASP A 1 161 ? -55.355 64.953 28.329 1.00 45.50 161 ASP A C 1
ATOM 1244 O O . ASP A 1 161 ? -56.426 64.760 27.754 1.00 45.50 161 ASP A O 1
ATOM 1248 N N . PRO A 1 162 ? -55.332 65.122 29.686 1.00 57.06 162 PRO A N 1
ATOM 1249 C CA . PRO A 1 162 ? -54.646 66.229 30.386 1.00 57.06 162 PRO A CA 1
ATOM 1250 C C . PRO A 1 162 ? -54.038 65.976 31.794 1.00 57.06 162 PRO A C 1
ATOM 1252 O O . PRO A 1 162 ? -54.207 64.924 32.402 1.00 57.06 162 PRO A O 1
ATOM 1255 N N . GLU A 1 163 ? -53.324 67.022 32.246 1.00 48.25 163 GLU A N 1
ATOM 1256 C CA . GLU A 1 163 ? -52.975 67.500 33.606 1.00 48.25 163 GLU A CA 1
ATOM 1257 C C . GLU A 1 163 ? -53.400 66.658 34.826 1.00 48.25 163 GLU A C 1
ATOM 1259 O O . GLU A 1 163 ? -54.583 66.364 34.975 1.00 48.25 163 GLU A O 1
ATOM 1264 N N . VAL A 1 164 ? -52.457 66.389 35.751 1.00 46.59 164 VAL A N 1
ATOM 1265 C CA . VAL A 1 164 ? -52.258 67.070 37.066 1.00 46.59 164 VAL A CA 1
ATOM 1266 C C . VAL A 1 164 ? -50.837 66.788 37.566 1.00 46.59 164 VAL A C 1
ATOM 1268 O O . VAL A 1 164 ? -50.409 65.615 37.488 1.00 46.59 164 VAL A O 1
#

pLDDT: mean 77.31, std 16.66, range [40.56, 97.0]

Sequence (164 aa):
MRKRRATLYDAVTGRVTDAGFTVDKATRRKHRDTKQAYAPLRPDEVLYKGSNAPDRFAETDQYFAHRNLPSQLALPDSDLLASIHAYVSQYCAAMPRDDREKAWKSMDESALLAMGVLIEEAVRESIGKTGDLVFVEGEISDGPSVSESGVMDGPGHDKSDPEV